Protein AF-A0AAJ6N833-F1 (afdb_monomer)

Solvent-accessible surface area (backbone atoms only — not comparable to full-atom values): 5631 Å² total; per-residue (Å²): 130,86,77,89,68,67,63,64,44,80,73,43,82,41,47,74,58,94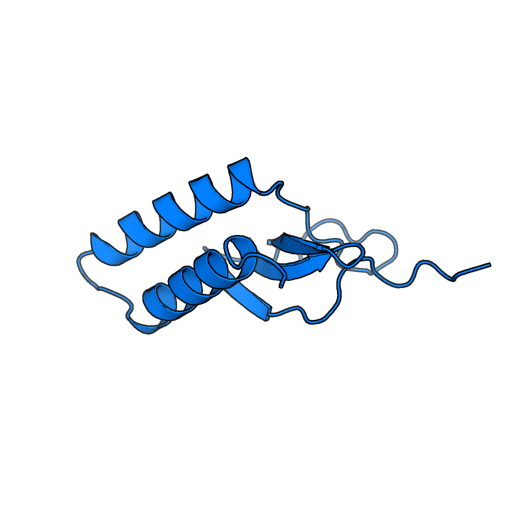,46,45,32,33,30,36,30,26,47,77,88,35,70,35,38,29,39,42,56,66,93,75,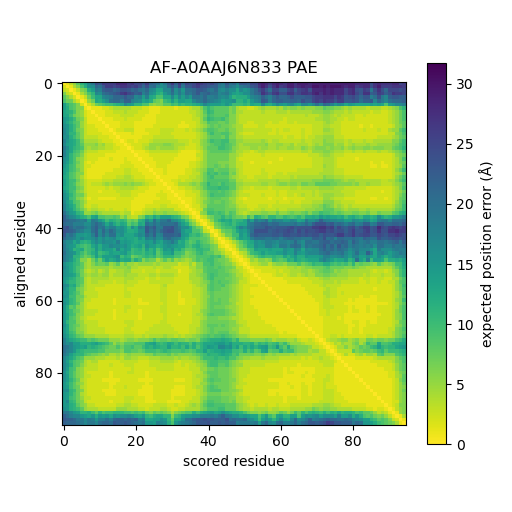69,80,56,62,91,83,36,88,72,55,47,76,38,56,71,69,59,37,50,53,51,48,52,52,52,41,52,48,44,70,69,42,93,76,60,50,67,67,53,46,52,34,36,51,50,48,52,50,58,65,62,57,75,84,128

Organism: NCBI:txid97481

Radius of gyration: 14.17 Å; Cα contacts (8 Å, |Δi|>4): 122; chains: 1; bounding box: 37×22×45 Å

Foldseek 3Di:
DPPPDAQWDPWDWQDDDPQWTWIWTGGVNATWIFTFGNPDDDDPVPDTRTHTDDLVRQLVVLVVVLVVLVPDPDRDVSSNVSSVVSNCRNPDDDD

pLDDT: mean 81.83, std 16.74, range [35.53, 96.56]

Secondary structure (DSSP, 8-state):
------SEEEEEEEEEETTEEEEEEEETTEEEEEEEESS-S--BTTB--PEEEPHHHHHHHHHHHHHHHHHSSS--HHHHHHHHHHHHHHHPPP-

Structure (mmCIF, N/CA/C/O backbone):
data_AF-A0AAJ6N833-F1
#
_entry.id   AF-A0AAJ6N833-F1
#
loop_
_atom_site.group_PDB
_atom_site.id
_atom_site.type_symbol
_atom_site.label_atom_id
_atom_site.label_alt_id
_atom_site.label_comp_id
_atom_site.label_asym_id
_atom_site.label_entity_id
_atom_site.label_seq_id
_atom_site.pdbx_PDB_ins_code
_atom_site.Cartn_x
_atom_site.Cartn_y
_atom_site.Cartn_z
_atom_site.occupancy
_atom_site.B_iso_or_equiv
_atom_site.auth_seq_id
_atom_site.auth_comp_id
_atom_site.auth_asym_id
_atom_site.auth_atom_id
_atom_site.pdbx_PDB_model_num
ATOM 1 N N . MET A 1 1 ? 13.596 -9.162 -27.977 1.00 35.53 1 MET A N 1
ATOM 2 C CA . MET A 1 1 ? 12.509 -8.257 -27.545 1.00 35.53 1 MET A CA 1
ATOM 3 C C . MET A 1 1 ? 12.109 -8.691 -26.148 1.00 35.53 1 MET A C 1
ATOM 5 O O . MET A 1 1 ? 11.748 -9.850 -26.007 1.00 35.53 1 MET A O 1
ATOM 9 N N . LYS A 1 2 ? 12.262 -7.845 -25.120 1.00 37.56 2 LYS A N 1
ATOM 10 C CA . LYS A 1 2 ? 11.726 -8.166 -23.788 1.00 37.56 2 LYS A CA 1
ATOM 11 C C . LYS A 1 2 ? 10.200 -8.182 -23.915 1.00 37.56 2 LYS A C 1
ATOM 13 O O . LYS A 1 2 ? 9.614 -7.162 -24.269 1.00 37.56 2 LYS A O 1
ATOM 18 N N . GLU A 1 3 ? 9.577 -9.340 -23.714 1.00 36.38 3 GLU A N 1
ATOM 19 C CA . GLU A 1 3 ? 8.128 -9.418 -23.552 1.00 36.38 3 GLU A CA 1
ATOM 20 C C . GLU A 1 3 ? 7.753 -8.558 -22.343 1.00 36.38 3 GLU A C 1
ATOM 22 O O . GLU A 1 3 ? 8.203 -8.820 -21.231 1.00 36.38 3 GLU A O 1
ATOM 27 N N . MET A 1 4 ? 6.966 -7.501 -22.555 1.00 43.97 4 MET A N 1
ATOM 28 C CA . MET A 1 4 ? 6.382 -6.714 -21.467 1.00 43.97 4 MET A CA 1
ATOM 29 C C . MET A 1 4 ? 5.294 -7.551 -20.782 1.00 43.97 4 MET A C 1
ATOM 31 O O . MET A 1 4 ? 4.095 -7.445 -21.058 1.00 43.97 4 MET A O 1
ATOM 35 N N . VAL A 1 5 ? 5.736 -8.452 -19.915 1.00 48.47 5 VAL A N 1
ATOM 36 C CA . VAL A 1 5 ? 4.912 -9.139 -18.929 1.00 48.47 5 VAL A CA 1
ATOM 37 C C . VAL A 1 5 ? 4.782 -8.169 -17.759 1.00 48.47 5 VAL A C 1
ATOM 39 O O . VAL A 1 5 ? 5.805 -7.758 -17.242 1.00 48.47 5 VAL A O 1
ATOM 42 N N . SER A 1 6 ? 3.553 -7.746 -17.431 1.00 55.00 6 SER A N 1
ATOM 43 C CA . SER A 1 6 ? 3.160 -7.043 -16.192 1.00 55.00 6 SER A CA 1
ATOM 44 C C . SER A 1 6 ? 4.264 -6.218 -15.504 1.00 55.00 6 SER A C 1
ATOM 46 O O . SER A 1 6 ? 5.090 -6.778 -14.795 1.00 55.00 6 SER A O 1
ATOM 48 N N . PHE A 1 7 ? 4.229 -4.886 -15.629 1.00 69.25 7 PHE A N 1
ATOM 49 C CA . PHE A 1 7 ? 5.184 -3.973 -14.974 1.00 69.25 7 PHE A CA 1
ATOM 50 C C . PHE A 1 7 ? 5.323 -4.155 -13.453 1.00 69.25 7 PHE A C 1
ATOM 52 O O . PHE A 1 7 ? 6.302 -3.679 -12.888 1.00 69.25 7 PHE A O 1
ATOM 59 N N . TRP A 1 8 ? 4.339 -4.793 -12.811 1.00 82.06 8 TRP A N 1
ATOM 60 C CA . TRP A 1 8 ? 4.297 -5.031 -11.376 1.00 82.06 8 TRP A CA 1
ATOM 61 C C . TRP A 1 8 ? 4.864 -6.405 -10.992 1.00 82.06 8 TRP A C 1
ATOM 63 O O . TRP A 1 8 ? 4.391 -7.424 -11.504 1.00 82.06 8 TRP A O 1
ATOM 73 N N . THR A 1 9 ? 5.808 -6.436 -10.049 1.00 85.75 9 THR A N 1
ATOM 74 C CA . THR A 1 9 ? 6.343 -7.651 -9.403 1.00 85.75 9 THR A CA 1
ATOM 75 C C . THR A 1 9 ? 6.302 -7.528 -7.876 1.00 85.75 9 THR A C 1
ATOM 77 O O . THR A 1 9 ? 6.221 -6.421 -7.343 1.00 85.75 9 THR A O 1
ATOM 80 N N . ASP A 1 10 ? 6.328 -8.665 -7.171 1.00 88.75 10 ASP A N 1
ATOM 81 C CA . ASP A 1 10 ? 6.271 -8.766 -5.699 1.00 88.75 10 ASP A CA 1
ATOM 82 C C . ASP A 1 10 ? 5.144 -7.934 -5.067 1.00 88.75 10 ASP A C 1
ATOM 84 O O . ASP A 1 10 ? 5.358 -7.099 -4.189 1.00 88.75 10 ASP A O 1
ATOM 88 N N . VAL A 1 11 ? 3.931 -8.137 -5.581 1.00 89.56 11 VAL A N 1
ATOM 89 C CA . VAL A 1 11 ? 2.744 -7.365 -5.211 1.00 89.56 11 VAL A CA 1
ATOM 90 C C . VAL A 1 11 ? 2.107 -7.904 -3.929 1.00 89.56 11 VAL A C 1
ATOM 92 O O . VAL A 1 11 ? 1.842 -9.099 -3.819 1.00 89.56 11 VAL A O 1
ATOM 95 N N . GLU A 1 12 ? 1.790 -7.006 -3.000 1.00 92.31 12 GLU A N 1
ATOM 96 C CA . GLU A 1 12 ? 1.064 -7.283 -1.756 1.00 92.31 12 GLU A CA 1
ATOM 97 C C . GLU A 1 12 ? -0.061 -6.253 -1.567 1.00 92.31 12 GLU A C 1
ATOM 99 O O . GLU A 1 12 ? 0.168 -5.053 -1.736 1.00 92.31 12 GLU A O 1
ATOM 104 N N . GLU A 1 13 ? -1.266 -6.697 -1.201 1.00 93.00 13 GLU A N 1
ATOM 105 C CA . GLU A 1 13 ? -2.378 -5.811 -0.829 1.00 93.00 13 GLU A CA 1
ATOM 106 C C . GLU A 1 13 ? -2.135 -5.193 0.548 1.00 93.00 13 GLU A C 1
ATOM 108 O O . GLU A 1 13 ? -1.772 -5.887 1.495 1.00 93.00 13 GLU A O 1
ATOM 113 N N . VAL A 1 14 ? -2.349 -3.882 0.673 1.00 94.56 14 VAL A N 1
ATOM 114 C CA . VAL A 1 14 ? -2.053 -3.146 1.912 1.00 94.56 14 VAL A CA 1
ATOM 115 C C . VAL A 1 14 ? -3.261 -2.446 2.521 1.00 94.56 14 VAL A C 1
ATOM 117 O O . VAL A 1 14 ? -3.247 -2.119 3.708 1.00 94.56 14 VAL A O 1
ATOM 120 N N . TYR A 1 15 ? -4.307 -2.209 1.733 1.00 93.50 15 TYR A N 1
ATOM 121 C CA . TYR A 1 15 ? -5.525 -1.533 2.167 1.00 93.50 15 TYR A CA 1
ATOM 122 C C . TYR A 1 15 ? -6.676 -1.911 1.235 1.00 93.50 15 TYR A C 1
ATOM 124 O O . TYR A 1 15 ? -6.468 -1.976 0.027 1.00 93.50 15 TYR A O 1
ATOM 132 N N . ASN A 1 16 ? -7.870 -2.122 1.783 1.00 91.31 16 ASN A N 1
ATOM 133 C CA . ASN A 1 16 ? -9.095 -2.362 1.027 1.00 91.31 16 ASN A CA 1
ATOM 134 C C . ASN A 1 16 ? -10.205 -1.478 1.604 1.00 91.31 16 ASN A C 1
ATOM 136 O O . ASN A 1 16 ? -10.452 -1.514 2.810 1.00 91.31 16 ASN A O 1
ATOM 140 N N . ASP A 1 17 ? -10.835 -0.690 0.743 1.00 88.06 17 ASP A N 1
ATOM 141 C CA . ASP A 1 17 ? -12.002 0.127 1.057 1.00 88.06 17 ASP A CA 1
ATOM 142 C C . ASP A 1 17 ? -13.078 -0.143 0.011 1.00 88.06 17 ASP A C 1
ATOM 144 O O . ASP A 1 17 ? -13.003 0.338 -1.118 1.00 88.06 17 ASP A O 1
ATOM 148 N N . ASP A 1 18 ? -14.023 -1.010 0.375 1.00 86.62 18 ASP A N 1
ATOM 149 C CA . ASP A 1 18 ? -15.146 -1.433 -0.468 1.00 86.62 18 ASP A CA 1
ATOM 150 C C . ASP A 1 18 ? -14.734 -1.836 -1.900 1.00 86.62 18 ASP A C 1
ATOM 152 O O . ASP A 1 18 ? -15.315 -1.430 -2.905 1.00 86.62 18 ASP A O 1
ATOM 156 N N . GLY A 1 19 ? -13.662 -2.628 -2.006 1.00 83.25 19 GLY A N 1
ATOM 157 C CA . GLY A 1 19 ? -13.156 -3.112 -3.288 1.00 83.25 19 GLY A CA 1
ATOM 158 C C . GLY A 1 19 ? -12.145 -2.195 -3.972 1.00 83.25 19 GLY A C 1
ATOM 159 O O . GLY A 1 19 ? -11.544 -2.624 -4.957 1.00 83.25 19 GLY A O 1
ATOM 160 N N . LEU A 1 20 ? -11.891 -0.992 -3.447 1.00 86.69 20 LEU A N 1
ATOM 161 C CA . LEU A 1 20 ? -10.722 -0.188 -3.793 1.00 86.69 20 LEU A CA 1
ATOM 162 C C . LEU A 1 20 ? -9.508 -0.707 -3.021 1.00 86.69 20 LEU A C 1
ATOM 164 O O . LEU A 1 20 ? -9.413 -0.543 -1.805 1.00 86.69 20 LEU A O 1
ATOM 168 N N . ILE A 1 21 ? -8.572 -1.326 -3.729 1.00 89.88 21 ILE A N 1
ATOM 169 C CA . ILE A 1 21 ? -7.423 -2.003 -3.136 1.00 89.88 21 ILE A CA 1
ATOM 170 C C . ILE A 1 21 ? -6.155 -1.209 -3.438 1.00 89.88 21 ILE A C 1
ATOM 172 O O . ILE A 1 21 ? -5.829 -0.929 -4.596 1.00 89.88 21 ILE A O 1
ATOM 176 N N . LEU A 1 22 ? -5.416 -0.858 -2.386 1.00 93.38 22 LEU A N 1
ATOM 177 C CA . LEU A 1 22 ? -4.032 -0.420 -2.517 1.00 93.38 22 LEU A CA 1
ATOM 178 C C . LEU A 1 22 ? -3.114 -1.627 -2.454 1.00 93.38 22 LEU A C 1
ATOM 180 O O . LEU A 1 22 ? -3.267 -2.493 -1.593 1.00 93.38 22 LEU A O 1
ATOM 184 N N . ILE A 1 23 ? -2.104 -1.612 -3.310 1.00 92.50 23 ILE A N 1
ATOM 185 C CA . ILE A 1 23 ? -1.019 -2.582 -3.316 1.00 92.50 23 ILE A CA 1
ATOM 186 C C . ILE A 1 23 ? 0.324 -1.884 -3.139 1.00 92.50 23 ILE A C 1
ATOM 188 O O . ILE A 1 23 ? 0.497 -0.736 -3.550 1.00 92.50 23 ILE A O 1
ATOM 192 N N . LYS A 1 24 ? 1.303 -2.596 -2.589 1.00 93.56 24 LYS A N 1
ATOM 193 C CA . LYS A 1 24 ? 2.722 -2.241 -2.680 1.00 93.56 24 LYS A CA 1
ATOM 194 C C . LYS A 1 24 ? 3.457 -3.304 -3.495 1.00 93.56 24 LYS A C 1
ATOM 196 O O . LYS A 1 24 ? 3.080 -4.470 -3.459 1.00 93.56 24 LYS A O 1
ATOM 201 N N . GLY A 1 25 ? 4.486 -2.902 -4.230 1.00 91.38 25 GLY A N 1
ATOM 202 C CA . GLY A 1 25 ? 5.315 -3.803 -5.032 1.00 91.38 25 GLY A CA 1
ATOM 203 C C . GLY A 1 25 ? 6.331 -3.028 -5.864 1.00 91.38 25 GLY A C 1
ATOM 204 O O . GLY A 1 25 ? 6.549 -1.835 -5.636 1.00 91.38 25 GLY A O 1
ATOM 205 N N . TYR A 1 26 ? 6.951 -3.679 -6.839 1.00 88.25 26 TYR A N 1
ATOM 206 C CA . TYR A 1 26 ? 7.861 -3.018 -7.774 1.00 88.25 26 TYR A CA 1
ATOM 207 C C . TYR A 1 26 ? 7.141 -2.730 -9.080 1.00 88.25 26 TYR A C 1
ATOM 209 O O . TYR A 1 26 ? 6.599 -3.650 -9.676 1.00 88.25 26 TYR A O 1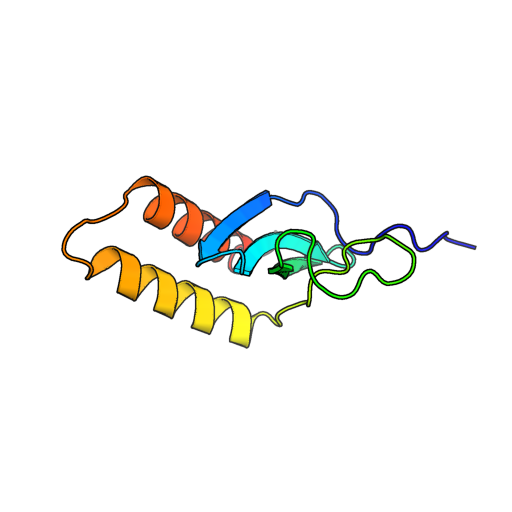
ATOM 217 N N . TYR A 1 27 ? 7.157 -1.477 -9.525 1.00 85.94 27 TYR A N 1
ATOM 218 C CA . TYR A 1 27 ? 6.730 -1.061 -10.856 1.00 85.94 27 TYR A CA 1
ATOM 219 C C . TYR A 1 27 ? 7.965 -0.647 -11.651 1.00 85.94 27 TYR A C 1
ATOM 221 O O . TYR A 1 27 ? 8.619 0.325 -11.277 1.00 85.94 27 TYR A O 1
ATOM 229 N N . ASP A 1 28 ? 8.291 -1.381 -12.718 1.00 85.31 28 ASP A N 1
ATOM 230 C CA . ASP A 1 28 ? 9.502 -1.134 -13.524 1.00 85.31 28 ASP A CA 1
ATOM 231 C C . ASP A 1 28 ? 10.774 -1.063 -12.648 1.00 85.31 28 ASP A C 1
ATOM 233 O O . ASP A 1 28 ? 11.519 -0.089 -12.663 1.00 85.31 28 ASP A O 1
ATOM 237 N N . GLU A 1 29 ? 10.958 -2.076 -11.788 1.00 84.44 29 GLU A N 1
ATOM 238 C CA . GLU A 1 29 ? 12.061 -2.203 -10.810 1.00 84.44 29 GLU A CA 1
ATOM 239 C C . GLU A 1 29 ? 12.071 -1.148 -9.676 1.00 84.44 29 GLU A C 1
ATOM 241 O O . GLU A 1 29 ? 12.855 -1.254 -8.729 1.00 84.44 29 GLU A O 1
ATOM 246 N N . ALA A 1 30 ? 11.157 -0.171 -9.686 1.00 86.44 30 ALA A N 1
ATOM 247 C CA . ALA A 1 30 ? 11.038 0.849 -8.647 1.00 86.44 30 ALA A CA 1
ATOM 248 C C . ALA A 1 30 ? 9.954 0.507 -7.614 1.00 86.44 30 ALA A C 1
ATOM 250 O O . ALA A 1 30 ? 8.834 0.137 -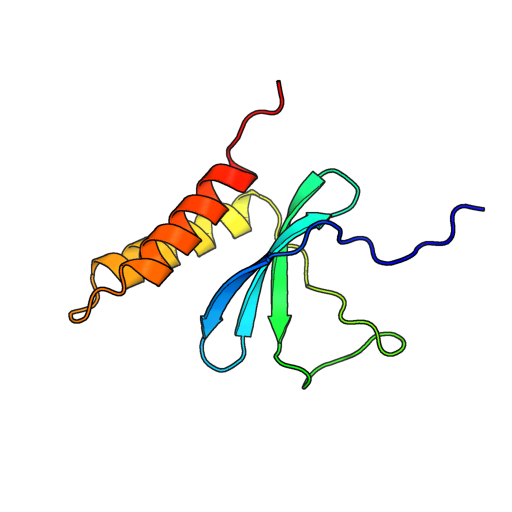7.959 1.00 86.44 30 ALA A O 1
ATOM 251 N N . ARG A 1 31 ? 10.251 0.696 -6.320 1.00 90.81 31 ARG A N 1
ATOM 252 C CA . ARG A 1 31 ? 9.252 0.554 -5.245 1.00 90.81 31 ARG A CA 1
ATOM 253 C C . ARG A 1 31 ? 8.097 1.527 -5.465 1.00 90.81 31 ARG A C 1
ATOM 255 O O . ARG A 1 31 ? 8.316 2.735 -5.573 1.00 90.81 31 ARG A O 1
ATOM 262 N N . ALA A 1 32 ? 6.878 1.007 -5.484 1.00 91.44 32 ALA A N 1
ATOM 263 C CA . ALA A 1 32 ? 5.698 1.761 -5.863 1.00 91.44 32 ALA A CA 1
ATOM 264 C C . ALA A 1 32 ? 4.454 1.340 -5.072 1.00 91.44 32 ALA A C 1
ATOM 266 O O . ALA A 1 32 ? 4.364 0.217 -4.571 1.00 91.44 32 ALA A O 1
ATOM 267 N N . ILE A 1 33 ? 3.485 2.257 -4.997 1.00 94.44 33 ILE A N 1
ATOM 268 C CA . ILE A 1 33 ? 2.117 1.952 -4.571 1.00 94.44 33 ILE A CA 1
ATOM 269 C C . ILE A 1 33 ? 1.233 1.943 -5.805 1.00 94.44 33 ILE A C 1
ATOM 271 O O . ILE A 1 33 ? 1.274 2.863 -6.625 1.00 94.44 33 ILE A O 1
ATOM 275 N N . GLY A 1 34 ? 0.466 0.875 -5.936 1.00 91.12 34 GLY A N 1
ATOM 276 C CA . GLY A 1 34 ? -0.535 0.717 -6.970 1.00 91.12 34 GLY A CA 1
ATOM 277 C C . GLY A 1 34 ? -1.926 0.818 -6.371 1.00 91.12 34 GLY A C 1
ATOM 278 O O . GLY A 1 34 ? -2.130 0.565 -5.184 1.00 91.12 34 GLY A O 1
ATOM 279 N N . LEU A 1 35 ? -2.889 1.162 -7.209 1.00 89.00 35 LEU A N 1
ATOM 280 C CA . LEU A 1 35 ? -4.299 1.146 -6.860 1.00 89.00 35 LEU A CA 1
ATOM 281 C C . LEU A 1 35 ? -5.061 0.347 -7.915 1.00 89.00 35 LEU A C 1
ATOM 283 O O . LEU A 1 35 ? -4.867 0.537 -9.118 1.00 89.00 35 LEU A O 1
ATOM 287 N N . HIS A 1 36 ? -5.904 -0.573 -7.468 1.00 83.31 36 HIS A N 1
ATOM 288 C CA . HIS A 1 36 ? -6.772 -1.346 -8.343 1.00 83.31 36 HIS A CA 1
ATOM 289 C C . HIS A 1 36 ?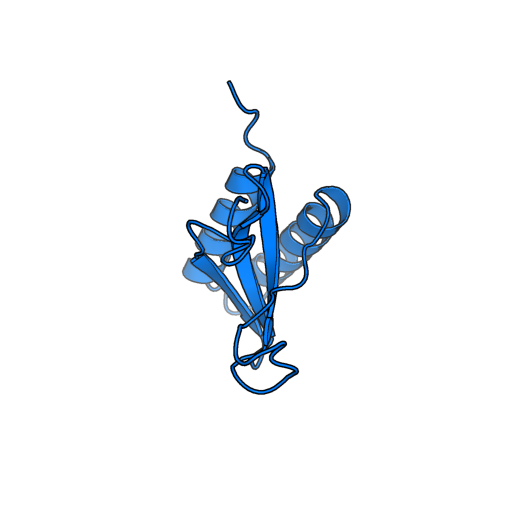 -8.127 -1.609 -7.689 1.00 83.31 36 HIS A C 1
ATOM 291 O O . HIS A 1 36 ? -8.335 -1.328 -6.514 1.00 83.31 36 HIS A O 1
ATOM 297 N N . TRP A 1 37 ? -9.052 -2.152 -8.474 1.00 81.50 37 TRP A N 1
ATOM 298 C CA . TRP A 1 37 ? -10.382 -2.526 -8.012 1.00 81.50 37 TRP A CA 1
ATOM 299 C C . TRP A 1 37 ? -10.500 -4.046 -7.954 1.00 81.50 37 TRP A C 1
ATOM 301 O O . TRP A 1 37 ? -9.822 -4.761 -8.702 1.00 81.50 37 TRP A O 1
ATOM 311 N N . ASN A 1 38 ? -11.365 -4.547 -7.082 1.00 73.56 38 ASN A N 1
ATOM 312 C CA . ASN A 1 38 ? -11.725 -5.956 -6.996 1.00 73.56 38 ASN A CA 1
ATOM 313 C C . ASN A 1 38 ? -12.437 -6.425 -8.282 1.00 73.56 38 ASN A C 1
ATOM 315 O O . ASN A 1 38 ? -13.639 -6.286 -8.430 1.00 73.56 38 ASN A O 1
ATOM 319 N N . ASN A 1 39 ? -11.711 -7.010 -9.236 1.00 62.66 39 ASN A N 1
ATOM 320 C CA . ASN A 1 39 ? -12.252 -7.738 -10.401 1.00 62.66 39 ASN A CA 1
ATOM 321 C C . ASN A 1 39 ? -13.320 -7.029 -11.283 1.00 62.66 39 ASN A C 1
ATOM 323 O O . ASN A 1 39 ? -13.859 -7.683 -12.174 1.00 62.66 39 ASN A O 1
ATOM 327 N N . GLN A 1 40 ? -13.629 -5.736 -11.096 1.00 57.44 40 GLN A N 1
ATOM 328 C CA . GLN A 1 40 ? -14.786 -5.092 -11.744 1.00 57.44 40 GLN A CA 1
ATOM 329 C C . GLN A 1 40 ? -14.471 -4.029 -12.817 1.00 57.44 40 GLN A C 1
ATOM 331 O O . GLN A 1 40 ? -15.373 -3.728 -13.590 1.00 57.44 40 GLN A O 1
ATOM 336 N N . TYR A 1 41 ? -13.246 -3.494 -12.966 1.00 54.00 41 TYR A N 1
ATOM 337 C CA . TYR A 1 41 ? -12.967 -2.422 -13.954 1.00 54.00 41 TYR A CA 1
ATOM 338 C C . TYR A 1 41 ? -11.510 -2.360 -14.469 1.00 54.00 41 TYR A C 1
ATOM 340 O O . TYR A 1 41 ? -10.594 -2.868 -13.825 1.00 54.00 41 TYR A O 1
ATOM 348 N N . PRO A 1 42 ? -11.291 -1.698 -15.625 1.00 49.91 42 PRO A N 1
ATOM 349 C CA . PRO A 1 42 ? -11.133 -2.344 -16.921 1.00 49.91 42 PRO A CA 1
ATOM 350 C C . PRO A 1 42 ? -9.838 -3.165 -17.007 1.00 49.91 42 PRO A C 1
ATOM 352 O O . PRO A 1 42 ? -8.720 -2.661 -16.903 1.00 49.91 42 PRO A O 1
ATOM 355 N N . SER A 1 43 ? -9.995 -4.451 -17.296 1.00 47.12 43 SER A N 1
ATOM 356 C CA . SER A 1 43 ? -8.897 -5.300 -17.725 1.00 47.12 43 SER A CA 1
ATOM 357 C C . SER A 1 43 ? -8.379 -4.839 -19.090 1.00 47.12 43 SER A C 1
ATOM 359 O O . SER A 1 43 ? -9.066 -5.000 -20.102 1.00 47.12 43 SER A O 1
ATOM 361 N N . SER A 1 44 ? -7.150 -4.330 -19.173 1.00 51.19 44 SER A N 1
ATOM 362 C CA . SER A 1 44 ? -6.457 -4.317 -20.463 1.00 51.19 44 SER A CA 1
ATOM 363 C C . SER A 1 44 ? -6.023 -5.751 -20.748 1.00 51.19 44 SER A C 1
ATOM 365 O O . SER A 1 44 ? -5.219 -6.318 -20.010 1.00 51.19 44 SER A O 1
ATOM 367 N N . ARG A 1 45 ? -6.592 -6.382 -21.782 1.00 58.06 45 ARG A N 1
ATOM 368 C CA . ARG A 1 45 ? -6.229 -7.752 -22.199 1.00 58.06 45 ARG A CA 1
ATOM 369 C C . ARG A 1 45 ? -6.317 -8.799 -21.066 1.00 58.06 45 ARG A C 1
ATOM 371 O O . ARG A 1 45 ? -5.428 -9.638 -20.949 1.00 58.06 45 ARG A O 1
ATOM 378 N N . ASN A 1 46 ? -7.354 -8.747 -20.221 1.00 54.12 46 ASN A N 1
ATOM 379 C CA . ASN A 1 46 ? -7.534 -9.644 -19.061 1.00 54.12 46 ASN A CA 1
ATOM 380 C C . ASN A 1 46 ? -6.418 -9.569 -18.000 1.00 54.12 46 ASN A C 1
ATOM 382 O O . ASN A 1 46 ? -6.268 -10.488 -17.199 1.00 54.12 46 ASN A O 1
ATOM 386 N N . ARG A 1 47 ? -5.633 -8.483 -17.972 1.00 57.44 47 ARG A N 1
ATOM 387 C CA . ARG A 1 47 ? -4.618 -8.240 -16.943 1.00 57.44 47 ARG A CA 1
ATOM 388 C C . ARG A 1 47 ? -5.012 -7.027 -16.111 1.00 57.44 47 ARG A C 1
ATOM 390 O O . ARG A 1 47 ? -5.235 -5.938 -16.647 1.00 57.44 47 ARG A O 1
ATOM 397 N N . LEU A 1 48 ? -5.089 -7.229 -14.797 1.00 55.59 48 LEU A N 1
ATOM 398 C CA . LEU A 1 48 ? -5.145 -6.138 -13.835 1.00 55.59 48 LEU A CA 1
ATOM 399 C C . LEU A 1 48 ? -3.923 -5.251 -14.098 1.00 55.59 48 LEU A C 1
ATOM 401 O O . LEU A 1 48 ? -2.792 -5.734 -14.090 1.00 55.59 48 LEU A O 1
ATOM 405 N N . THR A 1 49 ? -4.150 -3.977 -14.401 1.00 65.50 49 THR A N 1
ATOM 406 C CA . THR A 1 49 ? -3.069 -3.005 -14.590 1.00 65.50 49 THR A CA 1
ATOM 407 C C . THR A 1 49 ? -3.223 -1.959 -13.492 1.00 65.50 49 THR A C 1
ATOM 409 O O . THR A 1 49 ? -3.887 -0.949 -13.725 1.00 65.50 49 THR A O 1
ATOM 412 N N . PRO A 1 50 ? -2.718 -2.225 -12.270 1.00 70.69 50 PRO A N 1
ATOM 413 C CA . PRO A 1 50 ? -2.846 -1.288 -11.163 1.00 70.69 50 PRO A CA 1
ATOM 414 C C . PRO A 1 50 ? -2.328 0.092 -11.556 1.00 70.69 50 PRO A C 1
ATOM 416 O O . PRO A 1 50 ? -1.248 0.216 -12.146 1.00 70.69 50 PRO A O 1
ATOM 419 N N . PHE A 1 51 ? -3.101 1.121 -11.220 1.00 81.25 51 PHE A N 1
ATOM 420 C CA . PHE A 1 51 ? -2.714 2.505 -11.423 1.00 81.25 51 PHE A CA 1
ATOM 421 C C . PHE A 1 51 ? -1.523 2.828 -10.527 1.00 81.25 51 PHE A C 1
ATOM 423 O O . PHE A 1 51 ? -1.606 2.699 -9.308 1.00 81.25 51 PHE A O 1
ATOM 430 N N . PHE A 1 52 ? -0.418 3.244 -11.136 1.00 85.69 52 PHE A N 1
ATOM 431 C CA . PHE A 1 52 ? 0.778 3.661 -10.420 1.00 85.69 52 PHE A CA 1
ATOM 432 C C . PHE A 1 52 ? 0.570 5.022 -9.749 1.00 85.69 52 PHE A C 1
ATOM 434 O O . PHE A 1 52 ? 0.235 6.009 -10.407 1.00 85.69 52 PHE A O 1
ATOM 441 N N . LEU A 1 53 ? 0.837 5.094 -8.445 1.00 86.88 53 LEU A N 1
ATOM 442 C CA . LEU A 1 53 ? 0.929 6.347 -7.708 1.00 86.88 53 LEU A CA 1
ATOM 443 C C . LEU A 1 53 ? 2.390 6.781 -7.625 1.00 86.88 53 LEU A C 1
ATOM 445 O O . LEU A 1 53 ? 3.238 6.060 -7.097 1.00 86.88 53 LEU A O 1
ATOM 449 N N . ASN A 1 54 ? 2.685 7.999 -8.086 1.00 86.06 54 ASN A N 1
ATOM 450 C CA . ASN A 1 54 ? 4.001 8.578 -7.838 1.00 86.06 54 ASN A CA 1
ATOM 451 C C . ASN A 1 54 ? 4.252 8.710 -6.325 1.00 86.06 54 ASN A C 1
ATOM 453 O O . ASN A 1 54 ? 3.319 8.794 -5.522 1.00 86.06 54 ASN A O 1
ATOM 457 N N . LYS A 1 55 ? 5.529 8.757 -5.935 1.00 88.12 55 LYS A N 1
ATOM 458 C CA . LYS A 1 55 ? 5.942 8.746 -4.524 1.00 88.12 55 LYS A CA 1
ATOM 459 C C . LYS A 1 55 ? 5.277 9.844 -3.687 1.00 88.12 55 LYS A C 1
ATOM 461 O O . LYS A 1 55 ? 4.919 9.595 -2.540 1.00 88.12 55 LYS A O 1
ATOM 466 N N . TH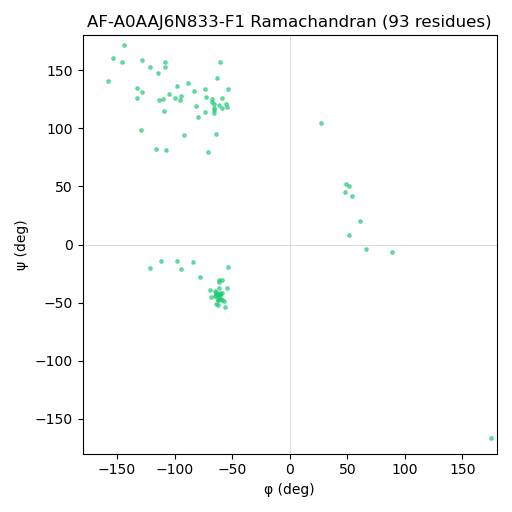R A 1 56 ? 5.084 11.036 -4.251 1.00 90.19 56 THR A N 1
ATOM 467 C CA . THR A 1 56 ? 4.447 12.164 -3.557 1.00 90.19 56 THR A CA 1
ATOM 468 C C . THR A 1 56 ? 2.991 11.858 -3.214 1.00 90.19 56 THR A C 1
ATOM 470 O O . THR A 1 56 ? 2.602 11.980 -2.053 1.00 90.19 56 THR A O 1
ATOM 473 N N . TYR A 1 57 ? 2.197 11.414 -4.192 1.00 92.00 57 TYR A N 1
ATOM 474 C CA . TYR A 1 57 ? 0.790 11.077 -3.967 1.00 92.00 57 TYR A CA 1
ATOM 475 C C . TYR A 1 57 ? 0.628 9.821 -3.110 1.00 92.00 57 TYR A C 1
ATOM 477 O O . TYR A 1 57 ? -0.226 9.803 -2.227 1.00 92.00 57 TYR A O 1
ATOM 485 N N . ALA A 1 58 ? 1.478 8.811 -3.310 1.00 93.38 58 ALA A N 1
ATOM 486 C CA . ALA A 1 58 ? 1.494 7.603 -2.493 1.00 93.38 58 ALA A CA 1
ATOM 487 C C . ALA A 1 58 ? 1.745 7.924 -1.009 1.00 93.38 58 ALA A C 1
ATOM 489 O O . ALA A 1 58 ? 0.989 7.482 -0.147 1.00 93.38 58 ALA A O 1
ATOM 490 N N . ASN A 1 59 ? 2.753 8.752 -0.709 1.00 92.81 59 ASN A N 1
ATOM 491 C CA . ASN A 1 59 ? 3.045 9.185 0.659 1.00 92.81 59 ASN A CA 1
ATOM 492 C C . ASN A 1 59 ? 1.880 9.963 1.282 1.00 92.81 59 ASN A C 1
ATOM 494 O O . ASN A 1 59 ? 1.510 9.695 2.425 1.00 92.81 59 ASN A O 1
ATOM 498 N N . ALA A 1 60 ? 1.298 10.914 0.543 1.00 94.75 60 ALA A N 1
ATOM 499 C CA . ALA A 1 60 ? 0.182 11.716 1.037 1.00 94.75 60 ALA A CA 1
ATOM 500 C C . ALA A 1 60 ? -1.039 10.841 1.364 1.00 94.75 60 ALA A C 1
ATOM 502 O O . A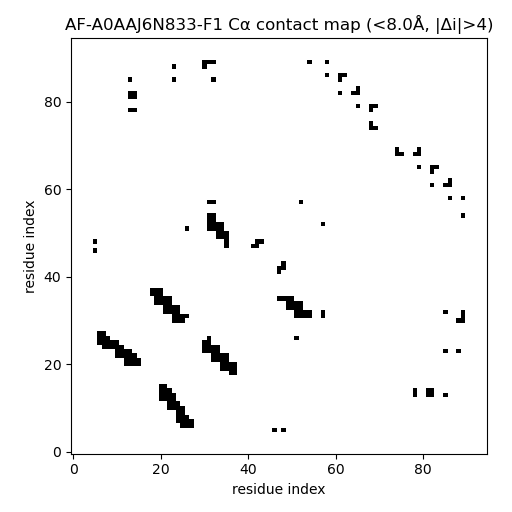LA A 1 60 ? -1.599 10.947 2.455 1.00 94.75 60 ALA A O 1
ATOM 503 N N . LEU A 1 61 ? -1.403 9.934 0.451 1.00 95.00 61 LEU A N 1
ATOM 504 C CA . LEU A 1 61 ? -2.528 9.021 0.629 1.00 95.00 61 LEU A CA 1
ATOM 505 C C . LEU A 1 61 ? -2.312 8.082 1.819 1.00 95.00 61 LEU A C 1
ATOM 507 O O . LEU A 1 61 ? -3.162 8.018 2.702 1.00 95.00 61 LEU A O 1
ATOM 511 N N . LEU A 1 62 ? -1.169 7.393 1.882 1.00 95.75 62 LEU A N 1
ATOM 512 C CA . LEU A 1 62 ? -0.879 6.462 2.976 1.00 95.75 62 LEU A CA 1
ATOM 513 C C . LEU A 1 62 ? -0.843 7.164 4.339 1.00 95.75 62 LEU A C 1
ATOM 515 O O . LEU A 1 62 ? -1.341 6.615 5.317 1.00 95.75 62 LEU A O 1
ATOM 519 N N . THR A 1 63 ? -0.313 8.389 4.403 1.00 95.44 63 THR A N 1
ATOM 520 C CA . THR A 1 63 ? -0.301 9.186 5.642 1.00 95.44 63 THR A CA 1
ATOM 521 C C . THR A 1 63 ? -1.718 9.544 6.086 1.00 95.44 63 THR A C 1
ATOM 523 O O . THR A 1 63 ? -2.047 9.406 7.264 1.00 95.44 63 THR A O 1
ATOM 526 N N . ALA A 1 64 ? -2.576 9.966 5.153 1.00 95.69 64 ALA A N 1
ATOM 527 C CA . ALA A 1 64 ? -3.971 10.281 5.450 1.00 95.69 64 ALA A CA 1
ATOM 528 C C . ALA A 1 64 ? -4.751 9.038 5.912 1.00 95.69 64 ALA A C 1
ATOM 530 O O . ALA A 1 64 ? -5.487 9.104 6.897 1.00 95.69 64 ALA A O 1
ATOM 531 N N . LEU A 1 65 ? -4.546 7.894 5.252 1.00 95.25 65 LEU A N 1
ATOM 532 C CA . LEU A 1 65 ? -5.166 6.622 5.630 1.00 95.25 65 LEU A CA 1
ATOM 533 C C . LEU A 1 65 ? -4.690 6.127 6.996 1.00 95.25 65 LEU A C 1
ATOM 535 O O . LEU A 1 65 ? -5.502 5.660 7.792 1.00 95.25 65 LEU A O 1
ATOM 539 N N . LEU A 1 66 ? -3.399 6.270 7.300 1.00 96.12 66 LEU A N 1
ATOM 540 C CA . LEU A 1 66 ? -2.859 5.931 8.614 1.00 96.12 66 LEU A CA 1
ATOM 541 C C . LEU A 1 66 ? -3.461 6.827 9.701 1.00 96.12 66 LEU A C 1
ATOM 543 O O . LEU A 1 66 ? -3.868 6.331 10.748 1.00 96.12 66 LEU A O 1
ATOM 547 N N . HIS A 1 67 ? -3.563 8.135 9.448 1.00 95.81 67 HIS A N 1
ATOM 548 C CA . HIS A 1 67 ? -4.198 9.062 10.382 1.00 95.81 67 HIS A CA 1
ATOM 549 C C . HIS A 1 67 ? -5.669 8.707 10.630 1.00 95.81 67 HIS A C 1
ATOM 551 O O . HIS A 1 67 ? -6.101 8.675 11.783 1.00 95.81 67 HIS A O 1
ATOM 557 N N . LYS A 1 68 ? -6.421 8.375 9.573 1.00 93.94 68 LYS A N 1
ATOM 558 C CA . LYS A 1 68 ? -7.796 7.867 9.680 1.00 93.94 68 LYS A CA 1
ATOM 559 C C . LYS A 1 68 ? -7.846 6.616 10.569 1.00 93.94 68 LYS A C 1
ATOM 561 O O . LYS A 1 68 ? -8.532 6.632 11.582 1.00 93.94 68 LYS A O 1
ATOM 566 N N . ALA A 1 69 ? -7.037 5.595 10.279 1.00 93.19 69 ALA A N 1
ATOM 567 C CA . ALA A 1 69 ? -7.020 4.342 11.043 1.00 93.19 69 ALA A CA 1
ATOM 568 C C . ALA A 1 69 ? -6.637 4.522 12.530 1.00 93.19 69 ALA A C 1
ATOM 570 O O . ALA A 1 69 ? -7.093 3.768 13.386 1.00 93.19 69 ALA A O 1
ATOM 571 N N . LEU A 1 70 ? -5.807 5.520 12.854 1.00 94.31 70 LEU A N 1
ATOM 572 C CA . LEU A 1 70 ? -5.429 5.849 14.234 1.00 94.31 70 LEU A CA 1
ATOM 573 C C . LEU A 1 70 ? -6.510 6.632 14.994 1.00 94.31 70 LEU A C 1
ATOM 575 O O . LEU A 1 70 ? -6.553 6.566 16.223 1.00 94.31 70 LEU A O 1
ATOM 579 N N . THR A 1 71 ? -7.341 7.398 14.285 1.00 94.44 71 THR A N 1
ATOM 580 C CA . THR A 1 71 ? -8.358 8.286 14.877 1.00 94.44 71 THR A CA 1
ATOM 581 C C . THR A 1 71 ? -9.756 7.677 14.907 1.00 94.44 71 THR A C 1
ATOM 583 O O . THR A 1 71 ? -10.624 8.172 15.628 1.00 94.44 71 THR A O 1
ATOM 586 N N . GLU A 1 72 ? -9.983 6.589 14.172 1.00 92.31 72 GLU A N 1
ATOM 587 C CA . GLU A 1 72 ? -11.214 5.813 14.250 1.00 92.31 72 GLU A CA 1
ATOM 588 C C . GLU A 1 72 ? -11.405 5.189 15.639 1.00 92.31 72 GLU A C 1
ATOM 590 O O . GLU A 1 72 ? -10.464 4.753 16.303 1.00 92.31 72 GLU A O 1
ATOM 595 N N . LYS A 1 73 ? -12.666 5.146 16.085 1.00 80.31 73 LYS A N 1
ATOM 596 C CA . LYS A 1 73 ? -13.048 4.627 17.407 1.00 80.31 73 LYS A CA 1
ATOM 597 C C . LYS A 1 73 ? -12.681 3.148 17.581 1.00 80.31 73 LYS A C 1
ATOM 599 O O . LYS A 1 73 ? -12.371 2.719 18.689 1.00 80.31 73 LYS A O 1
ATOM 604 N N . GLU A 1 74 ? -12.721 2.389 16.492 1.00 83.38 74 GLU A N 1
ATOM 605 C CA . GLU A 1 74 ? -12.363 0.974 16.429 1.00 83.38 74 GLU A CA 1
ATOM 606 C C . GLU A 1 74 ? -11.034 0.834 15.686 1.00 83.38 74 GLU A C 1
ATOM 608 O O . GLU A 1 74 ? -10.991 0.575 14.487 1.00 83.38 74 GLU A O 1
ATOM 613 N N . GLN A 1 75 ? -9.928 1.056 16.397 1.00 81.31 75 GLN A N 1
ATOM 614 C CA . GLN A 1 75 ? -8.598 0.962 15.800 1.00 81.31 75 GLN A CA 1
ATOM 615 C C . GLN A 1 75 ? -8.330 -0.452 15.276 1.00 81.31 75 GLN A C 1
ATOM 617 O O . GLN A 1 75 ? -8.281 -1.422 16.034 1.00 81.31 75 GLN A O 1
ATOM 622 N N . ASN A 1 76 ? -8.075 -0.560 13.974 1.00 87.38 76 ASN A N 1
ATOM 623 C CA . ASN A 1 76 ? -7.679 -1.810 13.344 1.00 87.38 76 ASN A C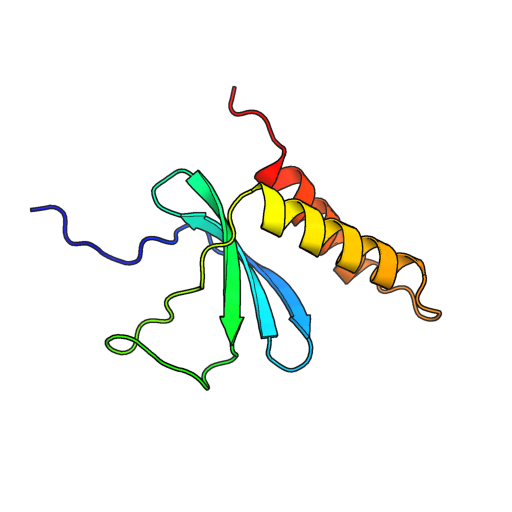A 1
ATOM 624 C C . ASN A 1 76 ? -6.147 -1.926 13.315 1.00 87.38 76 ASN A C 1
ATOM 626 O O . ASN A 1 76 ? -5.478 -1.442 12.399 1.00 87.38 76 ASN A O 1
ATOM 630 N N . SER A 1 77 ? -5.568 -2.587 14.323 1.00 89.81 77 SER A N 1
ATOM 631 C CA . SER A 1 77 ? -4.109 -2.737 14.449 1.00 89.81 77 SER A CA 1
ATOM 632 C C . SER A 1 77 ? -3.457 -3.430 13.246 1.00 89.81 77 SER A C 1
ATOM 634 O O . SER A 1 77 ? -2.319 -3.109 12.907 1.00 89.81 77 SER A O 1
ATOM 636 N N . SER A 1 78 ? -4.168 -4.342 12.573 1.00 91.12 78 SER A N 1
ATOM 637 C CA . SER A 1 78 ? -3.669 -5.011 11.364 1.00 91.12 78 SER A CA 1
ATOM 638 C C . SER A 1 78 ? -3.553 -4.030 10.197 1.00 91.12 78 SER A C 1
ATOM 640 O O . SER A 1 78 ? -2.511 -3.959 9.545 1.00 91.12 78 SER A O 1
ATOM 642 N N . GLN A 1 79 ? -4.577 -3.201 9.992 1.00 92.31 79 GLN A N 1
ATOM 643 C CA . GLN A 1 79 ? -4.572 -2.162 8.965 1.00 92.31 79 GLN A CA 1
ATOM 644 C C . GLN A 1 79 ? -3.497 -1.103 9.229 1.00 92.31 79 GLN A C 1
ATOM 646 O O . GLN A 1 79 ? -2.778 -0.714 8.312 1.00 92.31 79 GLN A O 1
ATOM 651 N N . ILE A 1 80 ? -3.320 -0.690 10.488 1.00 95.31 80 ILE A N 1
ATOM 652 C CA . ILE A 1 80 ? -2.248 0.228 10.900 1.00 95.31 80 ILE A CA 1
ATOM 653 C C . ILE A 1 80 ? -0.867 -0.367 10.585 1.00 95.31 80 ILE A C 1
ATOM 655 O O . ILE A 1 80 ? -0.015 0.320 10.019 1.00 95.31 80 ILE A O 1
ATOM 659 N N . ALA A 1 81 ? -0.632 -1.639 10.922 1.00 95.81 81 ALA A N 1
ATOM 660 C CA . ALA A 1 81 ? 0.632 -2.316 10.632 1.00 95.81 81 ALA A CA 1
ATOM 661 C C . ALA A 1 81 ? 0.895 -2.416 9.120 1.00 95.81 81 ALA A C 1
ATOM 663 O O . ALA A 1 81 ? 2.006 -2.138 8.663 1.00 95.81 81 ALA A O 1
ATOM 664 N N . SER A 1 82 ? -0.140 -2.742 8.345 1.00 96.25 82 SER A N 1
ATOM 665 C CA . SER A 1 82 ? -0.078 -2.823 6.886 1.00 96.25 82 SER A CA 1
ATOM 666 C C . SER A 1 82 ? 0.252 -1.470 6.237 1.00 96.25 82 SER A C 1
ATOM 668 O O . SER A 1 82 ? 1.185 -1.367 5.436 1.00 96.25 82 SER A O 1
ATOM 670 N N . LEU A 1 83 ? -0.430 -0.396 6.652 1.00 96.56 83 LEU A N 1
ATOM 671 C CA . LEU A 1 83 ? -0.172 0.967 6.175 1.00 96.56 83 LEU A CA 1
ATOM 672 C C . LEU A 1 83 ? 1.240 1.443 6.542 1.00 96.56 83 LEU A C 1
ATOM 674 O O . LEU A 1 83 ? 1.941 1.997 5.695 1.00 96.56 83 LEU A O 1
ATOM 678 N N . ASN A 1 84 ? 1.701 1.170 7.767 1.00 95.75 84 ASN A N 1
ATOM 679 C CA . ASN A 1 84 ? 3.078 1.463 8.173 1.00 95.75 84 ASN A CA 1
ATOM 680 C C . ASN A 1 84 ? 4.103 0.704 7.320 1.00 95.75 84 ASN A C 1
ATOM 682 O O . ASN A 1 84 ? 5.099 1.291 6.896 1.00 95.75 84 ASN A O 1
ATOM 686 N N . SER A 1 85 ? 3.849 -0.573 7.016 1.00 95.81 85 SER A N 1
ATOM 687 C CA . SER A 1 85 ? 4.700 -1.368 6.124 1.00 95.81 85 SER A CA 1
ATOM 688 C C . SER A 1 85 ? 4.768 -0.765 4.715 1.00 95.81 85 SER A C 1
ATOM 690 O O . SER A 1 85 ? 5.854 -0.657 4.144 1.00 95.81 85 SER A O 1
ATOM 692 N N . ALA A 1 86 ? 3.639 -0.302 4.171 1.00 95.94 86 ALA A N 1
ATOM 693 C CA . ALA A 1 86 ? 3.590 0.360 2.868 1.00 95.94 86 ALA A CA 1
ATOM 694 C C . ALA A 1 86 ? 4.372 1.687 2.847 1.00 95.94 86 ALA A C 1
ATOM 696 O O . ALA A 1 86 ? 5.128 1.941 1.908 1.00 95.94 86 ALA A O 1
ATOM 697 N N . ILE A 1 87 ? 4.255 2.506 3.901 1.00 95.31 87 ILE A N 1
ATOM 698 C CA . ILE A 1 87 ? 5.020 3.757 4.047 1.00 95.31 87 ILE A CA 1
ATOM 699 C C . ILE A 1 87 ? 6.520 3.458 4.110 1.00 95.31 87 ILE A C 1
ATOM 701 O O . ILE A 1 87 ? 7.308 4.073 3.390 1.00 95.31 87 ILE A O 1
ATOM 705 N N . GLN A 1 88 ? 6.930 2.491 4.935 1.00 94.06 88 GLN A N 1
ATOM 706 C CA . GLN A 1 88 ? 8.330 2.073 5.041 1.00 94.06 88 GLN A CA 1
ATOM 707 C C . GLN A 1 88 ? 8.870 1.582 3.698 1.00 94.06 88 GLN A C 1
ATOM 709 O O . GLN A 1 88 ? 9.977 1.948 3.307 1.00 94.06 88 GLN A O 1
ATOM 714 N N . PHE A 1 89 ? 8.073 0.810 2.960 1.00 93.88 89 PHE A N 1
ATOM 715 C CA . PHE A 1 89 ? 8.457 0.282 1.660 1.00 93.88 89 PHE A CA 1
ATOM 716 C C . PHE A 1 89 ? 8.837 1.395 0.669 1.00 93.88 89 PHE A C 1
ATOM 718 O O . PHE A 1 89 ? 9.918 1.342 0.087 1.00 93.88 89 PHE A O 1
ATOM 725 N N . ILE A 1 90 ? 8.029 2.450 0.524 1.00 91.12 90 ILE A N 1
ATOM 726 C CA . ILE A 1 90 ? 8.317 3.537 -0.436 1.00 91.12 90 ILE A CA 1
ATOM 727 C C . ILE A 1 90 ? 9.274 4.622 0.085 1.00 91.12 90 ILE A C 1
ATOM 729 O O . ILE A 1 90 ? 9.798 5.431 -0.694 1.00 91.12 90 ILE A O 1
ATOM 733 N N . THR A 1 91 ? 9.514 4.664 1.397 1.00 87.44 91 THR A N 1
ATOM 734 C CA . THR A 1 91 ? 10.443 5.616 2.028 1.00 87.44 91 THR A CA 1
ATOM 735 C C . THR A 1 91 ? 11.845 5.053 2.217 1.00 87.44 91 THR A C 1
ATOM 737 O O . THR A 1 91 ? 12.784 5.848 2.285 1.00 87.44 91 THR A O 1
ATOM 740 N N . LYS A 1 92 ? 12.013 3.722 2.229 1.00 83.38 92 LYS A N 1
ATOM 741 C CA . LYS A 1 92 ? 13.323 3.072 2.329 1.00 83.38 92 LYS A CA 1
ATOM 742 C C . LYS A 1 92 ? 14.252 3.592 1.232 1.00 83.38 92 LYS A C 1
ATOM 744 O O . LYS A 1 92 ? 13.972 3.442 0.040 1.00 83.38 92 LYS A O 1
ATOM 749 N N . ILE A 1 93 ? 15.349 4.214 1.655 1.00 67.88 93 ILE A N 1
ATOM 750 C CA . ILE A 1 93 ? 16.434 4.625 0.768 1.00 67.88 93 ILE A CA 1
ATOM 751 C C . ILE A 1 93 ? 17.072 3.334 0.254 1.00 67.88 93 ILE A C 1
ATOM 753 O O . ILE A 1 93 ? 17.376 2.439 1.041 1.00 67.88 93 ILE A O 1
ATOM 757 N N . SER A 1 94 ? 17.166 3.188 -1.065 1.00 58.38 94 SER A N 1
ATOM 758 C CA . SER A 1 94 ? 17.933 2.095 -1.657 1.00 58.38 94 SER A CA 1
ATOM 759 C C . SER A 1 94 ? 19.400 2.316 -1.297 1.00 58.38 94 SER A C 1
ATOM 761 O O . SER A 1 94 ? 19.939 3.369 -1.631 1.00 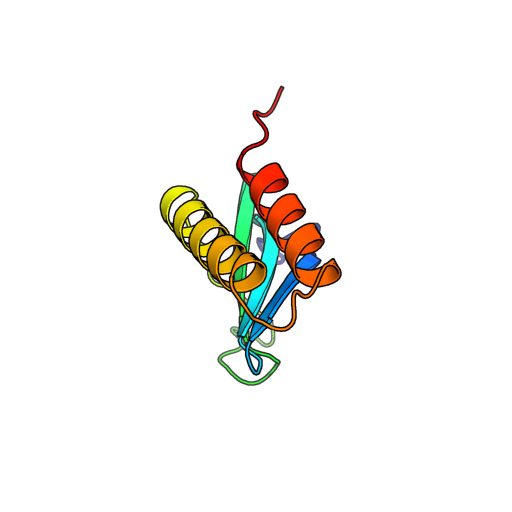58.38 94 SER A O 1
ATOM 763 N N . GLU A 1 95 ? 19.973 1.377 -0.547 1.00 45.06 95 GLU A N 1
ATOM 764 C CA . GLU A 1 95 ? 21.417 1.298 -0.287 1.00 45.06 95 GLU A CA 1
ATOM 765 C C . GLU A 1 95 ? 22.193 1.019 -1.578 1.00 45.06 95 GLU A C 1
ATOM 767 O O . GLU A 1 95 ? 21.647 0.292 -2.444 1.00 45.06 95 GLU A O 1
#

Mean predicted aligned error: 7.1 Å

Nearest PDB structures (foldseek):
  4bhm-assembly1_D  TM=4.849E-01  e=1.372E+00  Pyricularia oryzae
  8fkv-assembly1_NM  TM=2.767E-01  e=1.845E+00  Homo sapiens
  7oma-assembly2_D  TM=2.713E-01  e=6.415E+00  Thosea asigna virus
  7om7-assembly2_D  TM=2.595E-01  e=9.158E+00  Thosea asigna virus

Sequence (95 aa):
MKEMVSFWTDVEEVYNDDGLILIKGYYDEARAIGLHWNNQYPSSRNRLTPFFLNKTYANALLTALLHKALTEKEQNSSQIASLNSAIQFITKISE